Protein AF-A0A0C3B978-F1 (afdb_monomer_lite)

Sequence (161 aa):
MRPIRRLQIDKVDPYYHPQLLESLKSSPGRLTHLIFSDNLDDFELYTAIIKEAPDLFVQLQHLGGIPWLSHPIAVTFVDSTLSVLKLLPNLTSLSVYTSAYKEKRTRDALIYLSKLHHKLRKVWLYTPDPRCLLWERHDGAWERREVSSSSSWDITRGILD

Organism: NCBI:txid933852

Secondary structure (DSSP, 8-state):
-PPP-EEEEES--GGGHHHHHHHHHTSTT--SEEEEES-SHHHHHHHHHHHH-GGGGTT--EEEEEPPS--SSHHHHHHHTSGGGGG-TT--EEEEE--GGGTHHHHHHHHHHHHH-TT--EEEEE-SSSEEEEEEEETTEEEEEEEE---HHHHHTTTT-

Structure (mmCIF, N/CA/C/O backbone):
data_AF-A0A0C3B978-F1
#
_entry.id   AF-A0A0C3B978-F1
#
loop_
_atom_site.group_PDB
_atom_site.id
_atom_site.type_symbol
_atom_site.label_atom_id
_atom_site.label_alt_id
_atom_site.label_comp_id
_atom_site.label_asym_id
_atom_site.label_entity_id
_atom_site.label_seq_id
_atom_site.pdbx_PDB_ins_code
_atom_site.Cartn_x
_atom_site.Cartn_y
_atom_site.Cartn_z
_atom_site.occupancy
_atom_site.B_iso_or_equiv
_atom_site.auth_seq_id
_atom_site.auth_comp_id
_atom_site.auth_asym_id
_atom_site.auth_atom_id
_atom_site.pdbx_PDB_model_num
ATOM 1 N N . MET A 1 1 ? -24.990 10.570 9.476 1.00 60.31 1 MET A N 1
ATOM 2 C CA . MET A 1 1 ? -23.693 11.019 8.918 1.00 60.31 1 MET A CA 1
ATOM 3 C C . MET A 1 1 ? -23.053 9.842 8.181 1.00 60.31 1 MET A C 1
ATOM 5 O O . MET A 1 1 ? -23.036 8.754 8.746 1.00 60.31 1 MET A O 1
ATOM 9 N N . ARG A 1 2 ? -22.629 9.994 6.914 1.00 73.44 2 ARG A N 1
ATOM 10 C CA . ARG A 1 2 ? -21.980 8.900 6.156 1.00 73.44 2 ARG A CA 1
ATOM 11 C C . ARG A 1 2 ? -20.529 8.721 6.633 1.00 73.44 2 ARG A C 1
ATOM 13 O O . ARG A 1 2 ? -19.869 9.729 6.866 1.00 73.44 2 ARG A O 1
ATOM 20 N N . PRO A 1 3 ? -20.034 7.480 6.784 1.00 78.81 3 PRO A N 1
ATOM 21 C CA . PRO A 1 3 ? -18.659 7.234 7.207 1.00 78.81 3 PRO A CA 1
ATOM 22 C C . PRO A 1 3 ? -17.660 7.674 6.131 1.00 78.81 3 PRO A C 1
ATOM 24 O O . PRO A 1 3 ? -17.878 7.416 4.945 1.00 78.81 3 PRO A O 1
ATOM 27 N N . ILE A 1 4 ? -16.551 8.289 6.548 1.00 81.81 4 ILE A N 1
ATOM 28 C CA . ILE A 1 4 ? -15.416 8.564 5.661 1.00 81.81 4 ILE A CA 1
ATOM 29 C C . ILE A 1 4 ? -14.745 7.227 5.349 1.00 81.81 4 ILE A C 1
ATOM 31 O O . ILE A 1 4 ? -14.355 6.494 6.256 1.00 81.81 4 ILE A O 1
ATOM 35 N N . ARG A 1 5 ? -14.648 6.898 4.060 1.00 87.12 5 ARG A N 1
ATOM 36 C CA . ARG A 1 5 ? -14.034 5.650 3.579 1.00 87.12 5 ARG A CA 1
ATOM 37 C C . ARG A 1 5 ? -12.723 5.865 2.847 1.00 87.12 5 ARG A C 1
ATOM 39 O O . ARG A 1 5 ? -11.992 4.902 2.630 1.00 87.12 5 ARG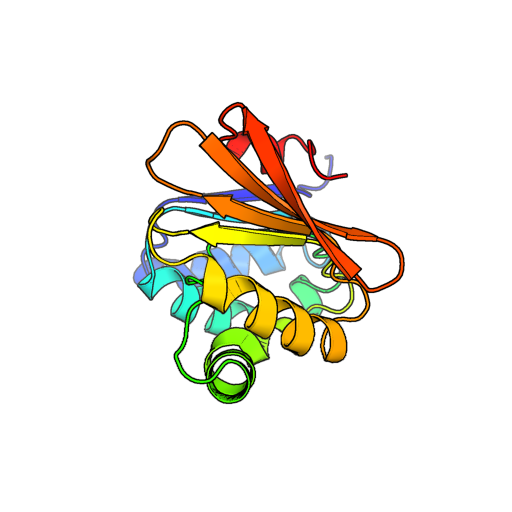 A O 1
ATOM 46 N N . ARG A 1 6 ? -12.459 7.090 2.411 1.00 87.75 6 ARG A N 1
ATOM 47 C CA . ARG A 1 6 ? -11.311 7.429 1.583 1.00 87.75 6 ARG A CA 1
ATOM 48 C C . ARG A 1 6 ? -10.730 8.730 2.079 1.00 87.75 6 ARG A C 1
ATOM 50 O O . ARG A 1 6 ? -11.478 9.689 2.261 1.00 87.75 6 ARG A O 1
ATOM 57 N N . LEU A 1 7 ? -9.434 8.720 2.328 1.00 85.19 7 LEU A N 1
ATOM 58 C CA . LEU A 1 7 ? -8.727 9.846 2.897 1.00 85.19 7 LEU A CA 1
ATOM 59 C C . LEU A 1 7 ? -7.410 10.019 2.152 1.00 85.19 7 LEU A C 1
ATOM 61 O O . LEU A 1 7 ? -6.647 9.067 2.004 1.00 85.19 7 LEU A O 1
ATOM 65 N N . GLN A 1 8 ? -7.165 11.237 1.692 1.00 83.38 8 GLN A N 1
ATOM 66 C CA . GLN A 1 8 ? -5.849 11.662 1.258 1.00 83.38 8 GLN A CA 1
ATOM 67 C C . GLN A 1 8 ? -5.327 12.642 2.299 1.00 83.38 8 GLN A C 1
ATOM 69 O O . GLN A 1 8 ? -6.052 13.551 2.706 1.00 83.38 8 GLN A O 1
ATOM 74 N N . ILE A 1 9 ? -4.094 12.432 2.734 1.00 79.31 9 ILE A N 1
ATOM 75 C CA . ILE A 1 9 ? -3.398 13.319 3.650 1.00 79.31 9 ILE A CA 1
ATOM 76 C C . ILE A 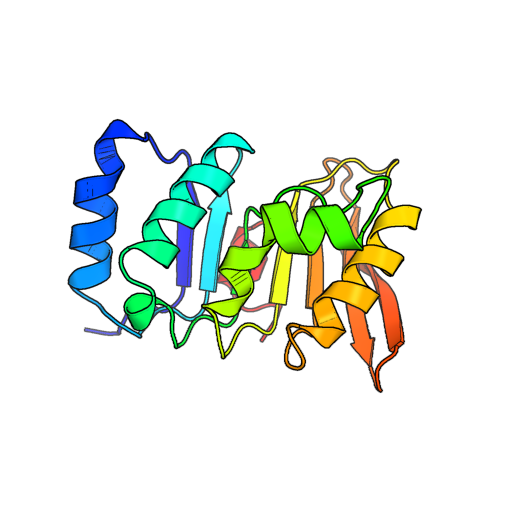1 9 ? -2.187 13.861 2.897 1.00 79.31 9 ILE A C 1
ATOM 78 O O . ILE A 1 9 ? -1.424 13.112 2.284 1.00 79.31 9 ILE A O 1
ATOM 82 N N . ASP A 1 10 ? -2.079 15.179 2.869 1.00 75.44 10 ASP A N 1
ATOM 83 C CA . ASP A 1 10 ? -0.974 15.905 2.258 1.00 75.44 10 ASP A CA 1
ATOM 84 C C . ASP A 1 10 ? -0.146 16.536 3.381 1.00 75.44 10 ASP A C 1
ATOM 86 O O . ASP A 1 10 ? -0.731 17.047 4.340 1.00 75.44 10 ASP A O 1
ATOM 90 N N . LYS A 1 11 ? 1.187 16.477 3.270 1.00 67.69 11 LYS A N 1
ATOM 91 C CA . LYS A 1 11 ? 2.151 17.054 4.226 1.00 67.69 11 LYS A CA 1
ATOM 92 C C . LYS A 1 11 ? 1.867 16.686 5.684 1.00 67.69 11 LYS A C 1
ATOM 94 O O . LYS A 1 11 ? 1.438 17.529 6.478 1.00 67.69 11 LYS A O 1
ATOM 99 N N . VAL A 1 12 ? 2.131 15.435 6.059 1.00 65.44 12 VAL A N 1
ATOM 100 C CA . VAL A 1 12 ? 2.016 15.042 7.468 1.00 65.44 12 VAL A CA 1
ATOM 101 C C . VAL A 1 12 ? 3.191 15.603 8.249 1.00 65.44 12 VAL A C 1
ATOM 103 O O . VAL A 1 12 ? 4.292 15.069 8.227 1.00 65.44 12 VAL A O 1
ATOM 106 N N . ASP A 1 13 ? 2.940 16.692 8.970 1.00 69.62 13 ASP A N 1
ATOM 107 C CA . ASP A 1 13 ? 3.873 17.165 9.984 1.00 69.62 13 ASP A CA 1
ATOM 108 C C . ASP A 1 13 ? 3.947 16.109 11.107 1.00 69.62 13 ASP A C 1
ATOM 110 O O . ASP A 1 13 ? 2.915 15.802 11.725 1.00 69.62 13 ASP A O 1
ATOM 114 N N . PRO A 1 14 ? 5.140 15.559 11.405 1.00 67.50 14 PRO A N 1
ATOM 115 C CA . PRO A 1 14 ? 5.326 14.604 12.494 1.00 67.50 14 PRO A CA 1
ATOM 116 C C . PRO A 1 14 ? 4.785 15.111 13.836 1.00 67.50 14 PRO A C 1
ATOM 118 O O . PRO A 1 14 ? 4.339 14.317 14.664 1.00 67.50 14 PRO A O 1
ATOM 121 N N . TYR A 1 15 ? 4.787 16.431 14.053 1.00 68.38 15 TYR A N 1
ATOM 122 C CA . TYR A 1 15 ? 4.291 17.053 15.276 1.00 68.38 15 TYR A CA 1
ATOM 123 C C . TYR A 1 15 ? 2.785 16.840 15.483 1.00 68.38 15 TYR A C 1
ATOM 125 O O . TYR A 1 15 ? 2.335 16.744 16.626 1.00 68.38 15 TYR A O 1
ATOM 133 N N . TYR A 1 16 ? 2.006 16.700 14.400 1.00 70.19 16 TYR A N 1
ATOM 134 C CA . TYR A 1 16 ? 0.556 16.492 14.479 1.00 70.19 16 TYR A CA 1
ATOM 135 C C . TYR A 1 16 ? 0.124 15.013 14.512 1.00 70.19 16 TYR A C 1
ATOM 137 O O . TYR A 1 16 ? -1.071 14.697 14.486 1.00 70.19 16 TYR A O 1
ATOM 145 N N . HIS A 1 17 ? 1.082 14.083 14.600 1.00 70.62 17 HIS A N 1
ATOM 146 C CA . HIS A 1 17 ? 0.834 12.638 14.618 1.00 70.62 17 HIS A CA 1
ATOM 147 C C . HIS A 1 17 ? -0.165 12.186 15.703 1.00 70.62 17 HIS A C 1
ATOM 149 O O . HIS A 1 17 ? -1.092 11.440 15.370 1.00 70.62 17 HIS A O 1
ATOM 155 N N . PRO A 1 18 ? -0.071 12.645 16.971 1.00 77.38 18 PRO A N 1
ATOM 156 C CA . PRO A 1 18 ? -1.039 12.254 17.992 1.00 77.38 18 PRO A CA 1
ATOM 157 C C . PRO A 1 18 ? -2.464 12.690 17.639 1.00 77.38 18 PRO A C 1
ATOM 159 O O . PRO A 1 18 ? -3.396 11.910 17.821 1.00 77.38 18 PRO A O 1
ATOM 162 N N . GLN A 1 19 ? -2.657 13.894 17.080 1.00 78.31 19 GLN A N 1
ATOM 163 C CA . GLN A 1 19 ? -4.000 14.335 16.690 1.00 78.31 19 GLN A CA 1
ATOM 164 C C . GLN A 1 19 ? -4.529 13.567 15.476 1.00 78.31 19 GLN A C 1
ATOM 166 O O . GLN A 1 19 ? -5.729 13.290 15.418 1.00 78.31 19 GLN A O 1
ATOM 171 N N . LEU A 1 20 ? -3.665 13.194 14.524 1.00 78.94 20 LEU A N 1
ATOM 172 C CA . LEU A 1 20 ? -4.065 12.347 13.401 1.00 78.94 20 LEU A CA 1
ATOM 173 C C . LEU A 1 20 ? -4.532 10.975 13.897 1.00 78.94 20 LEU A C 1
ATOM 175 O O . LEU A 1 20 ? -5.616 10.527 13.521 1.00 78.94 20 LEU A O 1
ATOM 179 N N . LEU A 1 21 ? -3.761 10.331 14.774 1.00 80.12 21 LEU A N 1
ATOM 180 C CA . LEU A 1 21 ? -4.128 9.033 15.330 1.00 80.12 21 LEU A CA 1
ATOM 181 C C . LEU A 1 21 ? -5.429 9.106 16.143 1.00 80.12 21 LEU A C 1
ATOM 183 O O . LEU A 1 21 ? -6.315 8.278 15.938 1.00 80.12 21 LEU A O 1
ATOM 187 N N . GLU A 1 22 ? -5.588 10.105 17.012 1.00 82.69 22 GLU A N 1
ATOM 188 C CA . GLU A 1 22 ? -6.837 10.315 17.760 1.00 82.69 22 GLU A CA 1
ATOM 189 C C . GLU A 1 22 ? -8.033 10.559 16.825 1.00 82.69 22 GLU A C 1
ATOM 191 O O . GLU A 1 22 ? -9.117 9.999 17.017 1.00 82.69 22 GLU A O 1
ATOM 196 N N . SER A 1 23 ? -7.828 11.305 15.737 1.00 80.81 23 SER A N 1
ATOM 197 C CA . SER A 1 23 ? -8.861 11.510 14.715 1.00 80.81 23 SER A CA 1
ATOM 198 C C . SER A 1 23 ? -9.244 10.199 14.024 1.00 80.81 23 SER A C 1
ATOM 200 O O . SER A 1 23 ? -10.430 9.932 13.827 1.00 80.81 23 SER A O 1
ATOM 202 N N . LEU A 1 24 ? -8.275 9.336 13.706 1.00 81.44 24 LEU A N 1
ATOM 203 C CA . LEU A 1 24 ? -8.529 8.016 13.118 1.00 81.44 24 LEU A CA 1
ATOM 204 C C . LEU A 1 24 ? -9.247 7.076 14.100 1.00 81.44 24 LEU A C 1
ATOM 206 O O . LEU A 1 24 ? -10.178 6.370 13.701 1.00 81.44 24 LEU A O 1
ATOM 210 N N . LYS A 1 25 ? -8.889 7.119 15.391 1.00 82.38 25 LYS A N 1
ATOM 211 C CA . LYS A 1 25 ? -9.559 6.360 16.463 1.00 82.38 25 LYS A CA 1
ATOM 212 C C . LYS A 1 25 ? -11.033 6.731 16.620 1.00 82.38 25 LYS A C 1
ATOM 214 O O . LYS A 1 25 ? -11.823 5.881 17.018 1.00 82.38 25 LYS A O 1
ATOM 219 N N . SER A 1 26 ? -11.429 7.956 16.268 1.00 78.44 26 SER A N 1
ATOM 220 C CA . SER A 1 26 ? -12.836 8.382 16.315 1.00 78.44 26 SER A CA 1
ATOM 221 C C . SER A 1 26 ? -13.728 7.715 15.251 1.00 78.44 26 SER A C 1
ATOM 223 O O . SER A 1 26 ? -14.956 7.732 15.361 1.00 78.44 26 SER A O 1
ATOM 225 N N . SER A 1 27 ? -13.137 7.097 14.221 1.00 70.88 27 SER A N 1
ATOM 226 C CA . SER A 1 27 ? -13.861 6.423 13.136 1.00 70.88 27 SER A CA 1
ATOM 227 C C . SER A 1 27 ? -13.176 5.107 12.720 1.00 70.88 27 SER A C 1
ATOM 229 O O . SER A 1 27 ? -12.786 4.951 11.555 1.00 70.88 27 SER A O 1
ATOM 231 N N . PRO A 1 28 ? -13.064 4.132 13.641 1.00 74.50 28 PRO A N 1
ATOM 232 C CA . PRO A 1 28 ? -12.278 2.923 13.436 1.00 74.50 28 PRO A CA 1
ATOM 233 C C . PRO A 1 28 ? -12.893 2.025 12.359 1.00 74.50 28 PRO A C 1
ATOM 235 O O . PRO A 1 28 ? -14.117 1.918 12.235 1.00 74.50 28 PRO A O 1
ATOM 238 N N . GLY A 1 29 ? -12.033 1.375 11.569 1.00 73.06 29 GLY A N 1
ATOM 239 C CA . GLY A 1 29 ? -12.436 0.301 10.662 1.00 73.06 29 GLY A CA 1
ATOM 240 C C . GLY A 1 29 ? -13.394 0.729 9.552 1.00 73.06 29 GLY A C 1
ATOM 241 O O . GLY A 1 29 ? -14.155 -0.096 9.072 1.00 73.06 29 GLY A O 1
ATOM 242 N N . ARG A 1 30 ? -13.411 2.008 9.161 1.00 85.00 30 ARG A N 1
ATOM 243 C CA . ARG A 1 30 ? -14.241 2.519 8.048 1.00 85.00 30 ARG A CA 1
ATOM 244 C C . ARG A 1 30 ? -13.430 2.894 6.816 1.00 85.00 30 ARG A C 1
ATOM 246 O O . ARG A 1 30 ? -13.989 2.982 5.722 1.00 85.00 30 ARG A O 1
ATOM 253 N N . LEU A 1 31 ? -12.131 3.127 6.990 1.00 88.75 31 LEU A N 1
ATOM 254 C CA . LEU A 1 31 ? -11.243 3.506 5.905 1.00 88.75 31 LEU A CA 1
ATOM 255 C C . LEU A 1 31 ? -10.944 2.303 5.015 1.00 88.75 31 LEU A C 1
ATOM 257 O O . LEU A 1 31 ? -10.507 1.251 5.468 1.00 88.75 31 LEU A O 1
ATOM 261 N N . THR A 1 32 ? -11.176 2.510 3.727 1.00 91.06 32 THR A N 1
ATOM 262 C CA . THR A 1 32 ? -10.880 1.578 2.636 1.00 91.06 32 THR A CA 1
ATOM 263 C C . THR A 1 32 ? -9.727 2.085 1.779 1.00 91.06 32 THR A C 1
ATOM 265 O O . THR A 1 32 ? -8.993 1.282 1.221 1.00 91.06 32 THR A O 1
ATOM 268 N N . HIS A 1 33 ? -9.534 3.402 1.689 1.00 89.69 33 HIS A N 1
ATOM 269 C CA . HIS A 1 33 ? -8.453 4.009 0.923 1.00 89.69 33 HIS A CA 1
ATOM 270 C C . HIS A 1 33 ? -7.759 5.063 1.773 1.00 89.69 33 HIS A C 1
ATOM 272 O O . HIS A 1 33 ? -8.421 5.933 2.345 1.00 89.69 33 HIS A O 1
ATOM 278 N N . LEU A 1 34 ? -6.437 4.988 1.825 1.00 87.50 34 LEU A N 1
ATOM 279 C CA . LEU A 1 34 ? -5.601 5.957 2.508 1.00 87.50 34 LEU A CA 1
ATOM 280 C C . LEU A 1 34 ? -4.422 6.291 1.605 1.00 87.50 34 LEU A C 1
ATOM 282 O O . LEU A 1 34 ? -3.704 5.391 1.179 1.00 87.50 34 LEU A O 1
ATOM 286 N N . ILE A 1 35 ? -4.254 7.564 1.275 1.00 84.44 35 ILE A N 1
ATOM 287 C CA . ILE A 1 35 ? -3.170 8.032 0.414 1.00 84.44 35 ILE A CA 1
ATOM 288 C C . ILE A 1 35 ? -2.410 9.102 1.157 1.00 84.44 35 ILE A C 1
ATOM 290 O O . ILE A 1 35 ? -3.006 10.045 1.673 1.00 84.44 35 ILE A O 1
ATOM 294 N N . PHE A 1 36 ? -1.098 8.968 1.147 1.00 78.00 36 PHE A N 1
ATOM 295 C CA . PHE A 1 36 ? -0.212 9.980 1.664 1.00 78.00 36 PHE A CA 1
ATOM 296 C C . PHE A 1 36 ? 0.583 10.598 0.528 1.00 78.00 36 PHE A C 1
ATOM 298 O O . PHE A 1 36 ? 1.113 9.889 -0.331 1.00 78.00 36 PHE A O 1
ATOM 305 N N . SER A 1 37 ? 0.579 11.921 0.497 1.00 66.94 37 SER A N 1
ATOM 306 C CA . SER A 1 37 ? 1.067 12.703 -0.631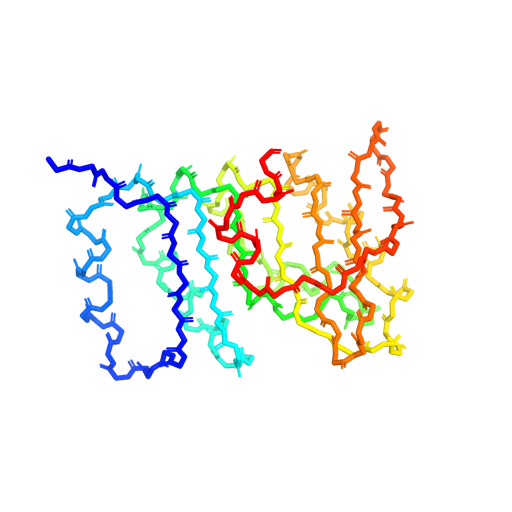 1.00 66.94 37 SER A CA 1
ATOM 307 C C . SER A 1 37 ? 2.423 13.301 -0.257 1.00 66.94 37 SER A C 1
ATOM 309 O O . SER A 1 37 ? 2.519 14.049 0.708 1.00 66.94 37 SER A O 1
ATOM 311 N N . ASP A 1 38 ? 3.437 12.979 -1.059 1.00 59.12 38 ASP A N 1
ATOM 312 C CA . ASP A 1 38 ? 4.576 13.859 -1.351 1.00 59.12 38 ASP A CA 1
ATOM 313 C C . ASP A 1 38 ? 5.836 13.865 -0.457 1.00 59.12 38 ASP A C 1
ATOM 315 O O . ASP A 1 38 ? 6.703 14.714 -0.672 1.00 59.12 38 ASP A O 1
ATOM 319 N N . ASN A 1 39 ? 6.076 12.876 0.415 1.00 63.19 39 ASN A N 1
ATOM 320 C CA . ASN A 1 39 ? 7.432 12.642 0.953 1.00 63.19 39 ASN A CA 1
ATOM 321 C C . ASN A 1 39 ? 7.741 11.144 1.188 1.00 63.19 39 ASN A C 1
ATOM 323 O O . ASN A 1 39 ? 6.844 10.325 1.352 1.00 63.19 39 ASN A O 1
ATOM 327 N N . LEU A 1 40 ? 9.019 10.758 1.158 1.00 62.81 40 LEU A N 1
ATOM 328 C CA . LEU A 1 40 ? 9.481 9.421 1.554 1.00 62.81 40 LEU A CA 1
ATOM 329 C C . LEU A 1 40 ? 9.527 9.270 3.082 1.00 62.81 40 LEU A C 1
ATOM 331 O O . LEU A 1 40 ? 9.216 8.190 3.579 1.00 62.81 40 LEU A O 1
ATOM 335 N N . ASP A 1 41 ? 9.861 10.341 3.809 1.00 64.81 41 ASP A N 1
ATOM 336 C CA . ASP A 1 41 ? 9.936 10.349 5.285 1.00 64.81 41 ASP A CA 1
ATOM 337 C C . ASP A 1 41 ? 8.566 10.073 5.925 1.00 64.81 41 ASP A C 1
ATOM 339 O O . ASP A 1 41 ? 8.428 9.408 6.951 1.00 64.81 41 ASP A O 1
ATOM 343 N N . ASP A 1 42 ? 7.530 10.513 5.229 1.00 69.12 42 ASP A N 1
ATOM 344 C CA . ASP A 1 42 ? 6.128 10.266 5.502 1.00 69.12 42 ASP A CA 1
ATOM 345 C C . ASP A 1 42 ? 5.819 8.760 5.635 1.00 69.12 42 ASP A C 1
ATOM 347 O O . ASP A 1 42 ? 5.098 8.347 6.544 1.00 69.12 42 ASP A O 1
ATOM 351 N N . PHE A 1 43 ? 6.427 7.893 4.814 1.00 77.31 43 PHE A N 1
ATOM 352 C CA . PHE A 1 43 ? 6.164 6.452 4.878 1.00 77.31 43 PHE A CA 1
ATOM 353 C C . PHE A 1 43 ? 6.618 5.802 6.195 1.00 77.31 43 PHE A C 1
ATOM 355 O O . PHE A 1 43 ? 5.947 4.891 6.699 1.00 77.31 43 PHE A O 1
ATOM 362 N N . GLU A 1 44 ? 7.727 6.263 6.779 1.00 78.31 44 GLU A N 1
ATOM 363 C CA . GLU A 1 44 ? 8.169 5.792 8.096 1.00 78.31 44 GLU A CA 1
ATOM 364 C C . GLU A 1 44 ? 7.169 6.197 9.184 1.00 78.31 44 GLU A C 1
ATOM 366 O O . GLU A 1 44 ? 6.814 5.380 10.041 1.00 78.31 44 GLU A O 1
ATOM 371 N N . LEU A 1 45 ? 6.635 7.417 9.092 1.00 76.25 45 LEU A N 1
ATOM 372 C CA . LEU A 1 45 ? 5.626 7.932 10.016 1.00 76.25 45 LEU A CA 1
ATOM 373 C C . LEU A 1 45 ? 4.333 7.109 9.951 1.00 76.25 45 LEU A C 1
ATOM 375 O O . LEU A 1 45 ? 3.814 6.683 10.982 1.00 76.25 45 LEU A O 1
ATOM 379 N N . TYR A 1 46 ? 3.826 6.792 8.760 1.00 78.44 46 TYR A N 1
ATOM 380 C CA . TYR A 1 46 ? 2.597 5.986 8.639 1.00 78.44 46 TYR A CA 1
ATOM 381 C C . TYR A 1 46 ? 2.807 4.546 9.055 1.00 78.44 46 TYR A C 1
ATOM 383 O O . TYR A 1 46 ? 1.904 3.906 9.597 1.00 78.44 46 TYR A O 1
ATOM 391 N N . THR A 1 47 ? 4.017 4.043 8.835 1.00 85.62 47 THR A N 1
ATOM 392 C CA . THR A 1 47 ? 4.405 2.736 9.334 1.00 85.62 47 THR A CA 1
ATOM 393 C C . THR A 1 47 ? 4.288 2.680 10.858 1.00 85.62 47 THR A C 1
ATOM 395 O O . THR A 1 47 ? 3.831 1.664 11.382 1.00 85.62 47 THR A O 1
ATOM 398 N N . ALA A 1 48 ? 4.637 3.758 11.570 1.00 84.88 48 ALA A N 1
ATOM 399 C CA . ALA A 1 48 ? 4.447 3.850 13.016 1.00 84.88 48 ALA A CA 1
ATOM 400 C C . ALA A 1 48 ? 2.957 3.857 13.407 1.00 84.88 48 ALA A C 1
ATOM 402 O O . ALA A 1 48 ? 2.560 3.031 14.227 1.00 84.88 48 ALA A O 1
ATOM 403 N N . ILE A 1 49 ? 2.120 4.678 12.756 1.00 84.88 49 ILE A N 1
ATOM 404 C CA . ILE A 1 49 ? 0.662 4.739 13.012 1.00 84.88 49 ILE A CA 1
ATOM 405 C C . ILE A 1 49 ? 0.004 3.363 12.840 1.00 84.88 49 ILE A C 1
ATOM 407 O O . ILE A 1 49 ? -0.751 2.910 13.702 1.00 84.88 49 ILE A O 1
ATOM 411 N N . ILE A 1 50 ? 0.278 2.685 11.720 1.00 88.56 50 ILE A N 1
ATOM 412 C CA . ILE A 1 50 ? -0.326 1.381 11.413 1.00 88.56 50 ILE A CA 1
ATOM 413 C C . ILE A 1 50 ? 0.128 0.324 12.427 1.00 88.56 50 ILE A C 1
ATOM 415 O O . ILE A 1 50 ? -0.665 -0.535 12.805 1.00 88.56 50 ILE A O 1
ATOM 419 N N . LYS A 1 51 ? 1.383 0.386 12.890 1.00 89.88 51 LYS A N 1
ATOM 420 C CA . LYS A 1 51 ? 1.901 -0.518 13.928 1.00 89.88 51 LYS A CA 1
ATOM 421 C C . LYS A 1 51 ? 1.291 -0.247 15.303 1.00 89.88 51 LYS A C 1
ATOM 423 O O . LYS A 1 51 ? 1.063 -1.201 16.038 1.00 89.88 51 LYS A O 1
ATOM 428 N N . GLU A 1 52 ? 1.042 1.014 15.647 1.00 88.94 52 GLU A N 1
ATOM 429 C CA . GLU A 1 52 ? 0.459 1.399 16.936 1.00 88.94 52 GLU A CA 1
ATOM 430 C C . GLU A 1 52 ? -1.011 0.971 17.050 1.00 88.94 52 GLU A C 1
ATOM 432 O O . GLU A 1 52 ? -1.447 0.537 18.115 1.00 88.94 52 GLU A O 1
ATOM 437 N N . ALA A 1 53 ? -1.775 1.055 15.955 1.00 88.12 53 ALA A N 1
ATOM 438 C CA . ALA A 1 53 ? -3.208 0.757 15.955 1.00 88.12 53 ALA A CA 1
ATOM 439 C C . ALA A 1 53 ? -3.672 0.008 14.684 1.00 88.12 53 ALA A C 1
ATOM 441 O O . ALA A 1 53 ? -4.478 0.541 13.911 1.00 88.12 53 ALA A O 1
ATOM 442 N N . PRO A 1 54 ? -3.216 -1.241 14.454 1.00 90.00 54 PRO A N 1
ATOM 443 C CA . PRO A 1 54 ? -3.512 -1.994 13.229 1.00 90.00 54 PRO A CA 1
ATOM 444 C C . PRO A 1 54 ? -5.012 -2.238 13.018 1.00 90.00 54 PRO A C 1
ATOM 446 O O . PRO A 1 54 ? -5.492 -2.227 11.881 1.00 90.00 54 PRO A O 1
ATOM 449 N N . ASP A 1 55 ? -5.777 -2.366 14.105 1.00 90.06 55 ASP A N 1
ATOM 450 C CA . ASP A 1 55 ? -7.224 -2.607 14.075 1.00 90.06 55 ASP A CA 1
ATOM 451 C C . ASP A 1 55 ? -8.012 -1.486 13.372 1.00 90.06 55 ASP A C 1
ATOM 453 O O . ASP A 1 55 ? -9.096 -1.721 12.832 1.00 90.06 55 ASP A O 1
ATOM 457 N N . LEU A 1 56 ? -7.459 -0.268 13.301 1.00 88.00 56 LEU A N 1
ATOM 458 C CA . LEU A 1 56 ? -8.081 0.848 12.582 1.00 88.00 56 LEU A CA 1
ATOM 459 C C . LEU A 1 56 ? -8.079 0.640 11.060 1.00 88.00 56 LEU A C 1
ATOM 461 O O . LEU A 1 56 ? -8.933 1.198 10.366 1.00 88.00 56 LEU A O 1
ATOM 465 N N . PHE A 1 57 ? -7.159 -0.184 10.550 1.00 90.19 57 PHE A N 1
ATOM 466 C CA . PHE A 1 57 ? -6.868 -0.345 9.124 1.00 90.19 57 PHE A CA 1
ATOM 467 C C . PHE A 1 57 ? -7.305 -1.703 8.559 1.00 90.19 57 PHE A C 1
ATOM 469 O O . PHE A 1 57 ? -6.997 -2.029 7.414 1.00 90.19 57 PHE A O 1
ATOM 476 N N . VAL A 1 58 ? -8.080 -2.493 9.308 1.00 90.19 58 VAL A N 1
ATOM 477 C CA . VAL A 1 58 ? -8.523 -3.831 8.870 1.00 90.19 58 VAL A CA 1
ATOM 478 C C . VAL A 1 58 ? -9.351 -3.810 7.584 1.00 90.19 58 VAL A C 1
ATOM 480 O O . VAL A 1 58 ? -9.321 -4.777 6.827 1.00 90.19 58 VAL A O 1
ATOM 483 N N . GLN A 1 59 ? -10.078 -2.722 7.307 1.00 91.44 59 GLN A N 1
ATOM 484 C CA . GLN A 1 59 ? -10.861 -2.553 6.074 1.00 91.44 59 GLN A CA 1
ATOM 485 C C . GLN A 1 59 ? -10.075 -1.893 4.936 1.00 91.44 59 GLN A C 1
ATOM 487 O O . GLN A 1 59 ? -10.630 -1.708 3.852 1.00 91.44 59 GLN A O 1
ATOM 492 N N . LEU A 1 60 ? -8.802 -1.553 5.153 1.00 92.06 60 LEU A N 1
ATOM 493 C CA . LEU A 1 60 ? -8.006 -0.850 4.163 1.00 92.06 60 LEU A CA 1
ATOM 494 C C . LEU A 1 60 ? -7.741 -1.754 2.952 1.00 92.06 60 LEU A C 1
ATOM 496 O O . LEU A 1 60 ? -7.191 -2.847 3.073 1.00 92.06 60 LEU A O 1
ATOM 500 N N . GLN A 1 61 ? -8.156 -1.275 1.784 1.00 92.88 61 GLN A N 1
ATOM 501 C CA . GLN A 1 61 ? -8.031 -1.923 0.480 1.00 92.88 61 GLN A CA 1
ATOM 502 C C . GLN A 1 61 ? -6.960 -1.258 -0.382 1.00 92.88 61 GLN A C 1
ATOM 504 O O . GLN A 1 61 ? -6.293 -1.951 -1.151 1.00 92.88 61 GLN A O 1
ATOM 509 N N . HIS A 1 62 ? -6.772 0.053 -0.232 1.00 90.88 62 HIS A N 1
ATOM 510 C CA . HIS A 1 62 ? -5.748 0.821 -0.927 1.00 90.88 62 HIS A CA 1
ATOM 511 C C . HIS A 1 62 ? -4.868 1.593 0.052 1.00 90.88 62 HIS A C 1
ATOM 513 O O . HIS A 1 62 ? -5.385 2.315 0.910 1.00 90.88 62 HIS A O 1
ATOM 519 N N . LEU A 1 63 ? -3.552 1.498 -0.143 1.00 89.38 63 LEU A N 1
ATOM 520 C CA . LEU A 1 63 ? -2.569 2.334 0.539 1.00 89.38 63 LEU A CA 1
ATOM 521 C C . LEU A 1 63 ? -1.669 3.042 -0.480 1.00 89.38 63 LEU A C 1
ATOM 523 O O . LEU A 1 63 ? -1.048 2.399 -1.327 1.00 89.38 63 LEU A O 1
ATOM 527 N N . GLY A 1 64 ? -1.600 4.364 -0.383 1.00 87.12 64 GLY A N 1
ATOM 528 C CA . GLY A 1 64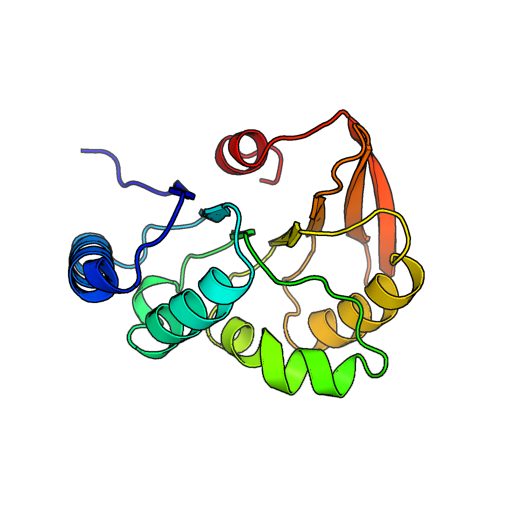 ? -0.740 5.207 -1.204 1.00 87.12 64 GLY A CA 1
ATOM 529 C C . GLY A 1 64 ? 0.376 5.885 -0.430 1.00 87.12 64 GLY A C 1
ATOM 530 O O . GLY A 1 64 ? 0.340 5.936 0.796 1.00 87.12 64 GLY A O 1
ATOM 531 N N . GLY A 1 65 ? 1.360 6.406 -1.163 1.00 80.62 65 GLY A N 1
ATOM 532 C CA . GLY A 1 65 ? 2.573 6.988 -0.578 1.00 80.62 65 GLY A CA 1
ATOM 533 C C . GLY A 1 65 ? 3.631 5.942 -0.217 1.00 80.62 65 GLY A C 1
ATOM 534 O O . GLY A 1 65 ? 4.464 6.171 0.653 1.00 80.62 65 GLY A O 1
ATOM 535 N N . ILE A 1 66 ? 3.596 4.768 -0.859 1.00 83.62 66 ILE A N 1
ATOM 536 C CA . ILE A 1 66 ? 4.609 3.729 -0.653 1.00 83.62 66 ILE A CA 1
ATOM 537 C C . ILE A 1 66 ? 5.915 4.144 -1.352 1.00 83.62 66 ILE A C 1
ATOM 539 O O . ILE A 1 66 ? 5.868 4.590 -2.509 1.00 83.62 66 ILE A O 1
ATOM 543 N N . PRO A 1 67 ? 7.088 3.967 -0.712 1.00 78.31 67 PRO A N 1
ATOM 544 C CA . PRO A 1 67 ? 8.370 4.212 -1.347 1.00 78.31 67 PRO A CA 1
ATOM 545 C C . PRO A 1 67 ? 8.551 3.300 -2.552 1.00 78.31 67 PRO A C 1
ATOM 547 O O . PRO A 1 67 ? 8.056 2.171 -2.611 1.00 78.31 67 PRO A O 1
ATOM 550 N N . TRP A 1 68 ? 9.306 3.796 -3.523 1.00 73.06 68 TRP A N 1
ATOM 551 C CA . TRP A 1 68 ? 9.541 3.081 -4.762 1.00 73.06 68 TRP A CA 1
ATOM 552 C C . TRP A 1 68 ? 10.025 1.639 -4.565 1.00 73.06 68 TRP A C 1
ATOM 554 O O . TRP A 1 68 ? 10.988 1.379 -3.848 1.00 73.06 68 TRP A O 1
ATOM 564 N N . LEU A 1 69 ? 9.418 0.714 -5.310 1.00 67.19 69 LEU A N 1
ATOM 565 C CA . LEU A 1 69 ? 9.672 -0.723 -5.208 1.00 67.19 69 LEU A CA 1
ATOM 566 C C . LEU A 1 69 ? 10.984 -1.205 -5.868 1.00 67.19 69 LEU A C 1
ATOM 568 O O . LEU A 1 69 ? 11.201 -2.415 -5.933 1.00 67.19 69 LEU A O 1
ATOM 572 N N . SER A 1 70 ? 11.878 -0.331 -6.366 1.00 66.75 70 SER A N 1
ATOM 573 C CA . SER A 1 70 ? 13.202 -0.794 -6.822 1.00 66.75 70 SER A CA 1
ATOM 574 C C . SER A 1 70 ? 14.220 -0.799 -5.698 1.00 66.75 70 SER A C 1
ATOM 576 O O . SER A 1 70 ? 14.806 0.232 -5.359 1.00 66.75 70 SER A O 1
ATOM 578 N N . HIS A 1 71 ? 14.557 -1.997 -5.256 1.00 69.12 71 HIS A N 1
ATOM 579 C CA . HIS A 1 71 ? 15.754 -2.248 -4.478 1.00 69.12 71 HIS A CA 1
ATOM 580 C C . HIS A 1 71 ? 16.609 -3.304 -5.194 1.00 69.12 71 HIS A C 1
ATOM 582 O O . HIS A 1 71 ? 16.049 -4.136 -5.911 1.00 69.12 71 HIS A O 1
ATOM 588 N N . PRO A 1 72 ? 17.951 -3.292 -5.057 1.00 70.75 72 PRO A N 1
ATOM 589 C CA . PRO A 1 72 ? 18.803 -4.330 -5.643 1.00 70.75 72 PRO A CA 1
ATOM 590 C C . PRO A 1 72 ? 18.407 -5.747 -5.214 1.00 70.75 72 PRO A C 1
ATOM 592 O O . PRO A 1 72 ? 18.545 -6.684 -5.992 1.00 70.75 72 PRO A O 1
ATOM 595 N N . ILE A 1 73 ? 17.886 -5.882 -3.991 1.00 82.19 73 ILE A N 1
ATOM 596 C CA . ILE A 1 73 ? 17.398 -7.140 -3.427 1.00 82.19 73 ILE A CA 1
ATOM 597 C C . ILE A 1 73 ? 15.942 -6.937 -3.005 1.00 82.19 73 ILE A C 1
ATOM 599 O O . ILE A 1 73 ? 15.672 -6.289 -1.992 1.00 82.19 73 ILE A O 1
ATOM 603 N N . ALA A 1 74 ? 15.015 -7.481 -3.799 1.00 79.31 74 ALA A N 1
ATOM 604 C CA . ALA A 1 74 ? 13.572 -7.347 -3.598 1.00 79.31 74 ALA A CA 1
ATOM 605 C C . ALA A 1 74 ? 13.104 -7.911 -2.247 1.00 79.31 74 ALA A C 1
ATOM 607 O O . ALA A 1 74 ? 12.322 -7.271 -1.553 1.00 79.31 74 ALA A O 1
ATOM 608 N N . VAL A 1 75 ? 13.627 -9.079 -1.857 1.00 83.88 75 VAL A N 1
ATOM 609 C CA . VAL A 1 75 ? 13.298 -9.752 -0.589 1.00 83.88 75 VAL A CA 1
ATOM 610 C C . VAL A 1 75 ? 13.617 -8.853 0.601 1.00 83.88 75 VAL A C 1
ATOM 612 O O . VAL A 1 75 ? 12.728 -8.535 1.384 1.00 83.88 75 VAL A O 1
ATOM 615 N N . THR A 1 76 ? 14.868 -8.386 0.689 1.00 83.69 76 THR A N 1
ATOM 616 C CA . THR A 1 76 ? 15.325 -7.515 1.776 1.00 83.69 76 THR A CA 1
ATOM 617 C C . THR A 1 76 ? 14.459 -6.274 1.881 1.00 83.69 76 THR A C 1
ATOM 619 O O . THR A 1 76 ? 14.015 -5.955 2.970 1.00 83.69 76 THR A O 1
ATOM 622 N N . PHE A 1 77 ? 14.160 -5.621 0.757 1.00 81.56 77 PHE A N 1
ATOM 623 C CA . PHE A 1 77 ? 13.345 -4.410 0.756 1.00 81.56 77 PHE A CA 1
ATOM 624 C C . PHE A 1 77 ? 11.913 -4.651 1.225 1.00 81.56 77 PHE A C 1
ATOM 626 O O . PHE A 1 77 ? 11.388 -3.891 2.033 1.00 81.56 77 PHE A O 1
ATOM 633 N N . VAL A 1 78 ? 11.272 -5.716 0.747 1.00 83.94 78 VAL A N 1
ATOM 634 C CA . VAL A 1 78 ? 9.902 -6.020 1.162 1.00 83.94 78 VAL A CA 1
ATOM 635 C C . VAL A 1 78 ? 9.856 -6.391 2.646 1.00 83.94 78 VAL A C 1
ATOM 637 O O . VAL A 1 78 ? 8.984 -5.902 3.359 1.00 83.94 78 VAL A O 1
ATOM 640 N N . ASP A 1 79 ? 10.800 -7.196 3.136 1.00 85.62 79 ASP A N 1
ATOM 641 C CA . ASP A 1 79 ? 10.808 -7.607 4.542 1.00 85.62 79 ASP A CA 1
ATOM 642 C C . ASP A 1 79 ? 11.297 -6.515 5.503 1.00 85.62 79 ASP A C 1
ATOM 644 O O . ASP A 1 79 ? 10.844 -6.487 6.646 1.00 85.62 79 ASP A O 1
ATOM 648 N N . SER A 1 80 ? 12.157 -5.586 5.077 1.00 83.56 80 SER A N 1
ATOM 649 C CA . SER A 1 80 ? 12.573 -4.455 5.917 1.00 83.56 80 SER A CA 1
ATOM 650 C C . SER A 1 80 ? 11.563 -3.315 5.867 1.00 83.56 80 SER A C 1
ATOM 652 O O . SER A 1 80 ? 11.058 -2.875 6.898 1.00 83.56 80 SER A O 1
ATOM 654 N N . THR A 1 81 ? 11.249 -2.849 4.660 1.00 82.00 81 THR A N 1
ATOM 655 C CA . THR A 1 81 ? 10.558 -1.579 4.425 1.00 82.00 81 THR A CA 1
ATOM 656 C C . THR A 1 81 ? 9.053 -1.780 4.328 1.00 82.00 81 THR A C 1
ATOM 658 O O . THR A 1 81 ? 8.293 -0.990 4.873 1.00 82.00 81 THR A O 1
ATOM 661 N N . LEU A 1 82 ? 8.590 -2.866 3.706 1.00 86.88 82 LEU A N 1
ATOM 662 C CA . LEU A 1 82 ? 7.157 -3.103 3.481 1.00 86.88 82 LEU A CA 1
ATOM 663 C C . LEU A 1 82 ? 6.534 -4.112 4.452 1.00 86.88 82 LEU A C 1
ATOM 665 O O . LEU A 1 82 ? 5.380 -4.503 4.276 1.00 86.88 82 LEU A O 1
ATOM 669 N N . SER A 1 83 ? 7.251 -4.513 5.504 1.00 87.56 83 SER A N 1
ATOM 670 C CA . SER A 1 83 ? 6.750 -5.471 6.500 1.00 87.56 83 SER A CA 1
ATOM 671 C C . SER A 1 83 ? 5.440 -5.036 7.151 1.00 87.56 83 SER A C 1
ATOM 673 O O . SER A 1 83 ? 4.617 -5.888 7.482 1.00 87.56 83 SER A O 1
ATOM 675 N N . VAL A 1 84 ? 5.214 -3.725 7.280 1.00 89.50 84 VAL A N 1
ATOM 676 C CA . VAL A 1 84 ? 3.981 -3.152 7.835 1.00 89.50 84 VAL A CA 1
ATOM 677 C C . VAL A 1 84 ? 2.733 -3.550 7.053 1.00 89.50 84 VAL A C 1
ATOM 679 O O . VAL A 1 84 ? 1.663 -3.684 7.640 1.00 89.50 84 VAL A O 1
ATOM 682 N N . LEU A 1 85 ? 2.863 -3.824 5.751 1.00 90.44 85 LEU A N 1
ATOM 683 C CA . LEU A 1 85 ? 1.729 -4.221 4.924 1.00 90.44 85 LEU A CA 1
ATOM 684 C C . LE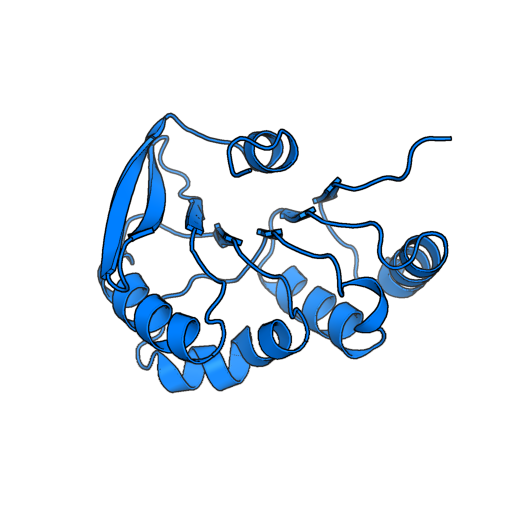U A 1 85 ? 1.089 -5.518 5.439 1.00 90.44 85 LEU A C 1
ATOM 686 O O . LEU A 1 85 ? -0.114 -5.699 5.259 1.00 90.44 85 LEU A O 1
ATOM 690 N N . LYS A 1 86 ? 1.843 -6.390 6.139 1.00 89.75 86 LYS A N 1
ATOM 691 C CA . LYS A 1 86 ? 1.352 -7.632 6.786 1.00 89.75 86 LYS A CA 1
ATOM 692 C C . LYS A 1 86 ? 0.213 -7.376 7.780 1.00 89.75 86 LYS A C 1
ATOM 694 O O . LYS A 1 86 ? -0.585 -8.276 8.018 1.00 89.75 86 LYS A O 1
ATOM 699 N N . LEU A 1 87 ? 0.100 -6.152 8.298 1.00 91.88 87 LEU A N 1
ATOM 700 C CA . LEU A 1 87 ? -0.967 -5.719 9.204 1.00 91.88 87 LEU A CA 1
ATOM 701 C C . LEU A 1 87 ? -2.263 -5.316 8.476 1.00 91.88 87 LEU A C 1
ATOM 703 O O . LEU A 1 87 ? -3.249 -4.986 9.126 1.00 91.88 87 LEU A O 1
ATOM 707 N N . LEU A 1 88 ? -2.283 -5.341 7.139 1.00 92.75 88 LEU A N 1
ATOM 708 C CA . LEU A 1 88 ? -3.388 -4.866 6.301 1.00 92.75 88 LEU A CA 1
ATOM 709 C C . LEU A 1 88 ? -4.050 -6.046 5.556 1.00 92.75 88 LEU A C 1
ATOM 711 O O . LEU A 1 88 ? -3.754 -6.305 4.384 1.00 92.75 88 LEU A O 1
ATOM 715 N N . PRO A 1 89 ? -4.963 -6.798 6.201 1.00 91.69 89 PRO A N 1
ATOM 716 C CA . PRO A 1 89 ? -5.451 -8.091 5.701 1.00 91.69 89 PRO A CA 1
ATOM 717 C C . PRO A 1 89 ? -6.340 -8.005 4.451 1.00 91.69 89 PRO A C 1
ATOM 719 O O . PRO A 1 89 ? -6.614 -9.028 3.811 1.00 91.69 89 PRO A O 1
ATOM 722 N N . ASN A 1 90 ? -6.831 -6.813 4.112 1.00 93.00 90 ASN A N 1
ATOM 723 C CA . ASN A 1 90 ? -7.704 -6.568 2.964 1.00 93.00 90 ASN A CA 1
ATOM 724 C C . ASN A 1 90 ? -7.057 -5.697 1.886 1.00 93.00 90 ASN A C 1
ATOM 726 O O . ASN A 1 90 ? -7.738 -5.303 0.942 1.00 93.00 90 ASN A O 1
ATOM 730 N N . LEU A 1 91 ? -5.746 -5.464 1.984 1.00 92.94 91 LEU A N 1
ATOM 731 C CA . LEU A 1 91 ? -5.004 -4.684 1.009 1.00 92.94 91 LEU A CA 1
ATOM 732 C C . LEU A 1 91 ? -5.032 -5.371 -0.364 1.00 92.94 91 LEU A C 1
ATOM 734 O O . LEU A 1 91 ? -4.568 -6.501 -0.530 1.00 92.94 91 LEU A O 1
ATOM 738 N N . THR A 1 92 ? -5.586 -4.676 -1.352 1.00 92.75 92 THR A N 1
ATOM 739 C CA . THR A 1 92 ? -5.719 -5.143 -2.740 1.00 92.75 92 THR A CA 1
ATOM 740 C C . THR A 1 92 ? -4.952 -4.274 -3.720 1.00 92.75 92 THR A C 1
ATOM 742 O O . THR A 1 92 ? -4.616 -4.739 -4.814 1.00 92.75 92 THR A O 1
ATOM 745 N N . SER A 1 93 ? -4.642 -3.035 -3.343 1.00 91.56 93 SER A N 1
ATOM 746 C CA . SER A 1 93 ? -3.948 -2.111 -4.219 1.00 91.56 93 SER A CA 1
ATOM 747 C C . SER A 1 93 ? -2.984 -1.185 -3.489 1.00 91.56 93 SER A C 1
ATOM 749 O O . SER A 1 93 ? -3.154 -0.879 -2.310 1.00 91.56 93 SER A O 1
ATOM 751 N N . LEU A 1 94 ? -1.954 -0.756 -4.215 1.00 89.88 94 LEU A N 1
ATOM 752 C CA . LEU A 1 94 ? -0.942 0.181 -3.743 1.00 89.88 94 LEU A CA 1
ATOM 753 C C . LEU A 1 94 ? -0.760 1.318 -4.742 1.00 89.88 94 LEU A C 1
ATOM 755 O O . LEU A 1 94 ? -0.917 1.115 -5.948 1.00 89.88 94 LEU A O 1
ATOM 759 N N . SER A 1 95 ? -0.365 2.487 -4.253 1.00 85.19 95 SER A N 1
ATOM 760 C CA . SER A 1 95 ? 0.243 3.520 -5.087 1.00 85.19 95 SER A CA 1
ATOM 761 C C . SER A 1 95 ? 1.634 3.883 -4.585 1.00 85.19 95 SER A C 1
ATOM 763 O O . SER A 1 95 ? 1.888 4.021 -3.388 1.00 85.19 95 SER A O 1
ATOM 765 N N . VAL A 1 96 ? 2.550 3.985 -5.540 1.00 83.25 96 VAL A N 1
ATOM 766 C CA . VAL A 1 96 ? 3.987 4.072 -5.327 1.00 83.25 96 VAL A CA 1
ATOM 767 C C . VAL A 1 96 ? 4.507 5.283 -6.086 1.00 83.25 96 VAL A C 1
ATOM 769 O O . VAL A 1 96 ? 4.201 5.438 -7.269 1.00 83.25 96 VAL A O 1
ATOM 772 N N . TYR A 1 97 ? 5.322 6.113 -5.442 1.00 76.12 97 TYR A N 1
ATOM 773 C CA . TYR A 1 97 ? 5.971 7.243 -6.109 1.00 76.12 97 TYR A CA 1
ATOM 774 C C . TYR A 1 97 ? 7.308 6.834 -6.733 1.00 76.12 97 TYR A C 1
ATOM 776 O O . TYR A 1 97 ? 8.066 6.071 -6.133 1.00 76.12 97 TYR A O 1
ATOM 784 N N . THR A 1 98 ? 7.610 7.304 -7.947 1.00 70.06 98 THR A N 1
ATOM 785 C CA . THR A 1 98 ? 8.787 6.861 -8.704 1.00 70.06 98 THR A CA 1
ATOM 786 C C . THR A 1 98 ? 9.317 7.809 -9.767 1.00 70.06 98 THR A C 1
ATOM 788 O O . THR A 1 98 ? 8.660 8.756 -10.172 1.00 70.06 98 THR A O 1
ATOM 791 N N . SER A 1 99 ? 10.508 7.502 -10.288 1.00 64.38 99 SER A N 1
ATOM 792 C CA . SER A 1 99 ? 11.022 8.037 -11.543 1.00 64.38 99 SER A CA 1
ATOM 793 C C . SER A 1 99 ? 10.983 6.992 -12.668 1.00 64.38 99 SER A C 1
ATOM 795 O O . SER A 1 99 ? 11.165 5.793 -12.449 1.00 64.38 99 SER A O 1
ATOM 797 N N . ALA A 1 100 ? 10.802 7.465 -13.906 1.00 58.59 100 ALA A N 1
ATOM 798 C CA . ALA A 1 100 ? 10.615 6.638 -15.106 1.00 58.59 100 ALA A CA 1
ATOM 799 C C . ALA A 1 100 ? 11.737 5.605 -15.377 1.00 58.59 100 ALA A C 1
ATOM 801 O O . ALA A 1 100 ? 11.524 4.621 -16.076 1.00 58.59 100 ALA A O 1
ATOM 802 N N . TYR A 1 101 ? 12.931 5.783 -14.804 1.00 60.19 101 TYR A N 1
ATOM 803 C CA . TYR A 1 101 ? 14.125 4.992 -15.131 1.00 60.19 101 TYR A CA 1
ATOM 804 C C . TYR A 1 101 ? 14.289 3.679 -14.346 1.00 60.19 101 TYR A C 1
ATOM 806 O O . TYR A 1 101 ? 15.266 2.962 -14.561 1.00 60.19 101 TYR A O 1
ATOM 814 N N . LYS A 1 102 ? 13.393 3.345 -13.408 1.00 63.50 102 LYS A N 1
ATOM 815 C CA . LYS A 1 102 ? 13.661 2.284 -12.412 1.00 63.50 102 LYS A CA 1
ATOM 816 C C . LYS A 1 102 ? 12.793 1.016 -12.533 1.00 63.50 102 LYS A C 1
ATOM 818 O O . LYS A 1 102 ? 12.840 0.160 -11.652 1.00 63.50 102 LYS A O 1
ATOM 823 N N . GLU A 1 103 ? 11.997 0.884 -13.594 1.00 65.44 103 GLU A N 1
ATOM 824 C CA . GLU A 1 103 ? 10.856 -0.047 -13.690 1.00 65.44 103 GLU A CA 1
ATOM 825 C C . GLU A 1 103 ? 11.205 -1.548 -13.618 1.00 65.44 103 GLU A C 1
ATOM 827 O O . GLU A 1 103 ? 10.490 -2.319 -12.982 1.00 65.44 103 GLU A O 1
ATOM 832 N N . LYS A 1 104 ? 12.313 -1.994 -14.230 1.00 65.88 104 LYS A N 1
ATOM 833 C CA . LYS A 1 104 ? 12.618 -3.435 -14.374 1.00 65.88 104 LYS A CA 1
ATOM 834 C C . LYS A 1 104 ? 12.694 -4.182 -13.033 1.00 65.88 104 LYS A C 1
ATOM 836 O O . LYS A 1 104 ? 12.352 -5.356 -12.966 1.00 65.88 104 LYS A O 1
ATOM 841 N N . ARG A 1 105 ? 13.110 -3.495 -11.965 1.00 72.81 105 ARG A N 1
ATOM 842 C CA . ARG A 1 105 ? 13.216 -4.054 -10.605 1.00 72.81 105 ARG A CA 1
ATOM 843 C C . ARG A 1 105 ? 11.874 -4.111 -9.866 1.00 72.81 105 ARG A C 1
ATOM 845 O O . ARG A 1 105 ? 11.750 -4.860 -8.904 1.00 72.81 105 ARG A O 1
ATOM 852 N N . THR A 1 106 ? 10.869 -3.365 -10.324 1.00 78.56 106 THR A N 1
ATOM 853 C CA . THR A 1 106 ? 9.528 -3.356 -9.730 1.00 78.56 106 THR A CA 1
ATOM 854 C C . THR A 1 106 ? 8.858 -4.719 -9.864 1.00 78.56 106 THR A C 1
ATOM 856 O O . THR A 1 106 ? 8.261 -5.197 -8.905 1.00 78.56 106 THR A O 1
ATOM 859 N N . ARG A 1 107 ? 9.000 -5.393 -11.013 1.00 82.25 107 ARG A N 1
ATOM 860 C CA . ARG A 1 107 ? 8.364 -6.699 -11.250 1.00 82.25 107 ARG A CA 1
ATOM 861 C C . ARG A 1 107 ? 8.777 -7.756 -10.218 1.00 82.25 107 ARG A C 1
ATOM 863 O O . ARG A 1 107 ? 7.914 -8.456 -9.697 1.00 82.25 107 ARG A O 1
ATOM 870 N N . ASP A 1 108 ? 10.063 -7.849 -9.886 1.00 84.25 108 ASP A N 1
ATOM 871 C CA . ASP A 1 108 ? 10.564 -8.842 -8.922 1.00 84.25 108 ASP A CA 1
ATOM 872 C C . ASP A 1 108 ? 10.037 -8.572 -7.504 1.00 84.25 108 ASP A C 1
ATOM 874 O O . ASP A 1 108 ? 9.616 -9.496 -6.801 1.00 84.25 108 ASP A O 1
ATOM 878 N N . ALA A 1 109 ? 9.982 -7.295 -7.108 1.00 86.38 109 ALA A N 1
ATOM 879 C CA . ALA A 1 109 ? 9.371 -6.875 -5.851 1.00 86.38 109 ALA A CA 1
ATOM 880 C C . ALA A 1 109 ? 7.874 -7.212 -5.803 1.00 86.38 109 ALA A C 1
ATOM 882 O O . ALA A 1 109 ? 7.406 -7.724 -4.790 1.00 86.38 109 ALA A O 1
ATOM 883 N N . LEU A 1 110 ? 7.136 -7.012 -6.900 1.00 88.44 110 LEU A N 1
ATOM 884 C CA . LEU A 1 110 ? 5.717 -7.370 -6.997 1.00 88.44 110 LEU A CA 1
ATOM 885 C C . LEU A 1 110 ? 5.480 -8.879 -6.883 1.00 88.44 110 LEU A C 1
ATOM 887 O O . LEU A 1 110 ? 4.547 -9.309 -6.200 1.00 88.44 110 LEU A O 1
ATOM 891 N N . ILE A 1 111 ? 6.329 -9.695 -7.514 1.00 87.50 111 ILE A N 1
ATOM 892 C CA . ILE A 1 111 ? 6.262 -11.155 -7.390 1.00 87.50 111 ILE A CA 1
ATOM 893 C C . ILE A 1 111 ? 6.456 -11.559 -5.928 1.00 87.50 111 ILE A C 1
ATOM 895 O O . ILE A 1 111 ? 5.640 -12.311 -5.395 1.00 87.50 111 ILE A O 1
ATOM 899 N N . TYR A 1 112 ? 7.487 -11.044 -5.253 1.00 88.19 112 TYR A N 1
ATOM 900 C CA . TYR A 1 112 ? 7.725 -11.375 -3.848 1.00 88.19 112 TYR A CA 1
ATOM 901 C C . TYR A 1 112 ? 6.597 -10.873 -2.937 1.00 88.19 112 TYR A C 1
ATOM 903 O O . TYR A 1 112 ? 6.051 -11.638 -2.143 1.00 88.19 112 TYR A O 1
ATOM 911 N N . LEU A 1 113 ? 6.172 -9.622 -3.115 1.00 87.81 113 LEU A N 1
ATOM 912 C CA . LEU A 1 113 ? 5.104 -9.011 -2.334 1.00 87.81 113 LEU A CA 1
ATOM 913 C C . LEU A 1 113 ? 3.777 -9.768 -2.483 1.00 87.81 113 LEU A C 1
ATOM 915 O O . LEU A 1 113 ? 3.065 -9.942 -1.500 1.00 87.81 113 LEU A O 1
ATOM 919 N N . SER A 1 114 ? 3.472 -10.298 -3.671 1.00 88.38 114 SER A N 1
ATOM 920 C CA . SER A 1 114 ? 2.258 -11.094 -3.908 1.00 88.38 114 SER A CA 1
ATOM 921 C C . SER A 1 114 ? 2.221 -12.428 -3.150 1.00 88.38 114 SER A C 1
ATOM 923 O O . SER A 1 114 ? 1.134 -12.933 -2.866 1.00 88.38 114 SER A O 1
ATOM 925 N N . LYS A 1 115 ? 3.385 -12.979 -2.769 1.00 87.06 115 LYS A N 1
ATOM 926 C CA . LYS A 1 115 ? 3.469 -14.170 -1.905 1.00 87.06 115 LYS A CA 1
ATOM 927 C C . LYS A 1 115 ? 3.079 -13.850 -0.463 1.00 87.06 115 LYS A C 1
ATOM 929 O O . LYS A 1 115 ? 2.507 -14.696 0.213 1.00 87.06 115 LYS A O 1
ATOM 934 N N . LEU A 1 116 ? 3.369 -12.630 -0.008 1.00 84.31 116 LEU A N 1
ATOM 935 C CA . LEU A 1 116 ? 3.024 -12.146 1.331 1.00 84.31 116 LEU A CA 1
ATOM 936 C C . LEU A 1 116 ? 1.601 -11.565 1.380 1.00 84.31 116 LEU A C 1
ATOM 938 O O . LEU A 1 116 ? 0.896 -11.713 2.374 1.00 84.31 116 LEU A O 1
ATOM 942 N N . HIS A 1 117 ? 1.155 -10.961 0.276 1.00 86.94 117 HIS A N 1
ATOM 943 C CA . HIS A 1 117 ? -0.141 -10.308 0.116 1.00 86.94 117 HIS A CA 1
ATOM 944 C C . HIS A 1 117 ? -0.919 -10.932 -1.036 1.00 86.94 117 HIS A C 1
ATOM 946 O O . HIS A 1 117 ? -1.015 -10.374 -2.129 1.00 86.94 117 HIS A O 1
ATOM 952 N N . HIS A 1 118 ? -1.525 -12.093 -0.788 1.00 88.00 118 HIS A N 1
ATOM 953 C CA . HIS A 1 118 ? -2.230 -12.850 -1.827 1.00 88.00 118 HIS A CA 1
ATOM 954 C C . HIS A 1 118 ? -3.381 -12.068 -2.488 1.00 88.00 118 HIS A C 1
ATOM 956 O O . HIS A 1 118 ? -3.676 -12.317 -3.658 1.00 88.00 118 HIS A O 1
ATOM 962 N N . LYS A 1 119 ? -3.994 -11.111 -1.774 1.00 91.19 119 LYS A N 1
ATOM 963 C CA . LYS A 1 119 ? -5.065 -10.236 -2.281 1.00 91.19 119 LYS A CA 1
ATOM 964 C C . LYS A 1 119 ? -4.568 -9.045 -3.102 1.00 91.19 119 LYS A C 1
ATOM 966 O O . LYS A 1 119 ? -5.393 -8.420 -3.765 1.00 91.19 119 LYS A O 1
ATOM 971 N N . LEU A 1 120 ? -3.268 -8.742 -3.084 1.00 91.19 120 LEU A N 1
ATOM 972 C CA . LEU A 1 120 ? -2.698 -7.636 -3.846 1.00 91.19 120 LEU A CA 1
ATOM 973 C C . LEU A 1 120 ? -2.818 -7.921 -5.347 1.00 91.19 120 LEU A C 1
ATOM 975 O O . LEU A 1 120 ? -2.352 -8.958 -5.834 1.00 91.19 120 LEU A O 1
ATOM 979 N N . ARG A 1 121 ? -3.462 -6.991 -6.057 1.00 91.88 121 ARG A N 1
ATOM 980 C CA . ARG A 1 121 ? -3.836 -7.115 -7.470 1.00 91.88 121 ARG A CA 1
ATOM 981 C C . ARG A 1 121 ? -3.456 -5.919 -8.325 1.00 91.88 121 ARG A C 1
ATOM 983 O O . ARG A 1 121 ? -3.293 -6.100 -9.521 1.00 91.88 121 ARG A O 1
ATOM 990 N N . LYS A 1 122 ? -3.343 -4.719 -7.756 1.00 91.12 122 LYS A N 1
ATOM 991 C CA . LYS A 1 122 ? -3.076 -3.495 -8.524 1.00 91.12 122 LYS A CA 1
ATOM 992 C C . LYS A 1 122 ? -1.967 -2.686 -7.862 1.00 91.12 122 LYS A C 1
ATOM 994 O O . LYS A 1 122 ? -2.031 -2.432 -6.663 1.00 91.12 122 LYS A O 1
ATOM 999 N N . VAL A 1 123 ? -0.959 -2.269 -8.617 1.00 88.81 123 VAL A N 1
ATOM 1000 C CA . VAL A 1 123 ? 0.075 -1.352 -8.125 1.00 88.81 123 VAL A CA 1
ATOM 1001 C C . VAL A 1 123 ? 0.257 -0.230 -9.124 1.00 88.81 123 VAL A C 1
ATOM 1003 O O . VAL A 1 123 ? 0.676 -0.451 -10.259 1.00 88.81 123 VAL A O 1
ATOM 1006 N N . TRP A 1 124 ? -0.064 0.980 -8.684 1.00 84.56 124 TRP A N 1
ATOM 1007 C CA . TRP A 1 124 ? 0.137 2.186 -9.464 1.00 84.56 124 TRP A CA 1
ATOM 1008 C C . TRP A 1 124 ? 1.477 2.820 -9.186 1.00 84.56 124 TRP A C 1
ATOM 1010 O O . TRP A 1 124 ? 1.913 2.926 -8.043 1.00 84.56 124 TRP A O 1
ATOM 1020 N N . LEU A 1 125 ? 2.109 3.262 -10.259 1.00 81.94 125 LEU A N 1
ATOM 1021 C CA . LEU A 1 125 ? 3.397 3.913 -10.244 1.00 81.94 125 LEU A CA 1
ATOM 1022 C C . LEU A 1 125 ? 3.190 5.341 -10.733 1.00 81.94 125 LEU A C 1
ATOM 1024 O O . LEU A 1 125 ? 2.944 5.580 -11.918 1.00 81.94 125 LEU A O 1
ATOM 1028 N N . TYR A 1 126 ? 3.300 6.275 -9.798 1.00 73.69 126 TYR A N 1
ATOM 1029 C CA . TYR A 1 126 ? 3.324 7.699 -10.073 1.00 73.69 126 TYR A CA 1
ATOM 1030 C C . TYR A 1 126 ? 4.701 8.089 -10.570 1.00 73.69 126 TYR A C 1
ATOM 1032 O O . TYR A 1 126 ? 5.671 8.018 -9.820 1.00 73.69 126 TYR A O 1
ATOM 1040 N N . THR A 1 127 ? 4.779 8.517 -11.823 1.00 67.81 127 THR A N 1
ATOM 1041 C CA . THR A 1 127 ? 5.955 9.184 -12.376 1.00 67.81 127 THR A CA 1
ATOM 1042 C C . THR A 1 127 ? 5.652 10.667 -12.587 1.00 67.81 127 THR A C 1
ATOM 1044 O O . THR A 1 127 ? 4.513 11.000 -12.900 1.00 67.81 127 THR A O 1
ATOM 1047 N N . PRO A 1 128 ? 6.657 11.556 -12.520 1.00 62.56 128 PRO A N 1
ATOM 1048 C CA . PRO A 1 128 ? 6.533 12.940 -12.986 1.00 62.56 128 PRO A CA 1
ATOM 1049 C C . PRO A 1 128 ? 6.229 13.077 -14.493 1.00 62.56 128 PRO A C 1
ATOM 1051 O O . PRO A 1 128 ? 5.903 14.165 -14.955 1.00 62.56 128 PRO A O 1
ATOM 1054 N N . ASP A 1 129 ? 6.380 11.998 -15.271 1.00 63.00 129 ASP A N 1
ATOM 1055 C CA . ASP A 1 129 ? 5.953 11.909 -16.675 1.00 63.00 129 ASP A CA 1
ATOM 1056 C C . ASP A 1 129 ? 4.409 11.834 -16.739 1.00 63.00 129 ASP A C 1
ATOM 1058 O O . ASP A 1 129 ? 3.813 11.154 -15.900 1.00 63.00 129 ASP A O 1
ATOM 1062 N N . PRO A 1 130 ? 3.743 12.483 -17.717 1.00 61.72 130 PRO A N 1
ATOM 1063 C CA . PRO A 1 130 ? 2.286 12.416 -17.904 1.00 61.72 130 PRO A CA 1
ATOM 1064 C C . PRO A 1 130 ? 1.717 10.997 -18.094 1.00 61.72 130 PRO A C 1
ATOM 1066 O O . PRO A 1 130 ? 0.498 10.816 -18.083 1.00 61.72 130 PRO A O 1
ATOM 1069 N N . ARG A 1 131 ? 2.561 9.983 -18.292 1.00 66.81 131 ARG A N 1
ATOM 1070 C CA . ARG A 1 131 ? 2.150 8.579 -18.370 1.00 66.81 131 ARG A CA 1
ATOM 1071 C C . ARG A 1 131 ? 2.224 7.921 -17.001 1.00 66.81 131 ARG A C 1
ATOM 1073 O O . ARG A 1 131 ? 3.305 7.733 -16.459 1.00 66.81 131 ARG A O 1
ATOM 1080 N N . CYS A 1 132 ? 1.083 7.489 -16.475 1.00 73.62 132 CYS A N 1
ATOM 1081 C CA . CYS A 1 132 ? 1.062 6.636 -15.292 1.00 73.62 132 CYS A CA 1
ATOM 1082 C C . CYS A 1 132 ? 1.207 5.168 -15.709 1.00 73.62 132 CYS A C 1
ATOM 1084 O O . CYS A 1 132 ? 0.654 4.733 -16.724 1.00 73.62 132 CYS A O 1
ATOM 1086 N N . LEU A 1 133 ? 1.933 4.389 -14.907 1.00 81.56 133 LEU A N 1
ATOM 1087 C CA . LEU A 1 133 ? 2.064 2.948 -15.111 1.00 81.56 133 LEU A CA 1
ATOM 1088 C C . LEU A 1 133 ? 1.225 2.210 -14.075 1.00 81.56 133 LEU A C 1
ATOM 1090 O O . LEU A 1 133 ? 1.295 2.490 -12.878 1.00 81.56 133 LEU A O 1
ATOM 1094 N N . LEU A 1 134 ? 0.447 1.242 -14.539 1.00 86.00 134 LEU A N 1
ATOM 1095 C CA . LEU A 1 134 ? -0.316 0.340 -13.695 1.00 86.00 134 LEU A CA 1
ATOM 1096 C C . LEU A 1 134 ? 0.188 -1.081 -13.918 1.00 86.00 134 LEU A C 1
ATOM 1098 O O . LEU A 1 134 ? 0.230 -1.571 -15.046 1.00 86.00 134 LEU A O 1
ATOM 1102 N N . TRP A 1 135 ? 0.549 -1.734 -12.823 1.00 89.25 135 TRP A N 1
ATOM 1103 C CA . TRP A 1 135 ? 0.734 -3.173 -12.782 1.00 89.25 135 TRP A CA 1
ATOM 1104 C C . TRP A 1 135 ? -0.547 -3.817 -12.269 1.00 89.25 135 TRP A C 1
ATOM 1106 O O . TRP A 1 135 ? -1.014 -3.474 -11.182 1.00 89.25 135 TRP A O 1
ATOM 1116 N N . GLU A 1 136 ? -1.105 -4.752 -13.030 1.00 91.06 136 GLU A N 1
ATOM 1117 C CA . GLU A 1 136 ? -2.266 -5.549 -12.628 1.00 91.06 136 GLU A CA 1
ATOM 1118 C C . GLU A 1 136 ? -1.893 -7.024 -12.574 1.00 91.06 136 GLU A C 1
ATOM 1120 O O . GLU A 1 136 ? -1.088 -7.505 -13.370 1.00 91.06 136 GLU A O 1
ATOM 1125 N N . ARG A 1 137 ? -2.462 -7.744 -11.610 1.00 90.81 137 ARG A N 1
ATOM 1126 C CA . ARG A 1 137 ? -2.252 -9.177 -11.455 1.00 90.81 137 ARG A CA 1
ATOM 1127 C C . ARG A 1 137 ? -3.468 -9.945 -11.953 1.00 90.81 137 ARG A C 1
ATOM 1129 O O . ARG A 1 137 ? -4.517 -9.908 -11.309 1.00 90.81 137 ARG A O 1
ATOM 1136 N N . HIS A 1 138 ? -3.271 -10.705 -13.022 1.00 87.19 138 HIS A N 1
ATOM 1137 C CA . HIS A 1 138 ? -4.258 -11.602 -13.627 1.00 87.19 138 HIS A CA 1
ATOM 1138 C C . HIS A 1 138 ? -3.703 -13.025 -13.594 1.00 87.19 138 HIS A C 1
ATOM 1140 O O . HIS A 1 138 ? -2.543 -13.241 -13.931 1.00 87.19 138 HIS A O 1
ATOM 1146 N N . ASP A 1 139 ? -4.478 -13.981 -13.078 1.00 83.94 139 ASP A N 1
ATOM 1147 C CA . ASP A 1 139 ? -4.097 -15.404 -12.998 1.00 83.94 139 ASP A CA 1
ATOM 1148 C C . ASP A 1 139 ? -2.701 -15.681 -12.400 1.00 83.94 139 ASP A C 1
ATOM 1150 O O . ASP A 1 139 ? -2.010 -16.636 -12.743 1.00 83.94 139 ASP A O 1
ATOM 1154 N N . GLY A 1 140 ? -2.267 -14.830 -11.463 1.00 81.81 140 GLY A N 1
ATOM 1155 C CA . GLY A 1 140 ? -0.962 -14.954 -10.807 1.00 81.81 140 GLY A CA 1
ATOM 1156 C C . GLY A 1 140 ? 0.206 -14.299 -11.549 1.00 81.81 140 GLY A C 1
ATOM 1157 O O . GLY A 1 140 ? 1.283 -14.184 -10.964 1.00 81.81 140 GLY A O 1
ATOM 1158 N N . ALA A 1 141 ? 0.000 -13.809 -12.770 1.00 87.31 141 ALA A N 1
ATOM 1159 C CA . ALA A 1 141 ? 0.980 -13.046 -13.528 1.00 87.31 141 ALA A CA 1
ATOM 1160 C C . ALA A 1 141 ? 0.760 -11.538 -13.358 1.00 87.31 141 ALA A C 1
ATOM 1162 O O . ALA A 1 141 ? -0.369 -11.069 -13.267 1.00 87.31 141 ALA A O 1
ATOM 1163 N N . TRP A 1 142 ? 1.856 -10.780 -13.307 1.00 90.62 142 TRP A N 1
ATOM 1164 C CA . TRP A 1 142 ? 1.828 -9.319 -13.296 1.00 90.62 142 TRP A CA 1
ATOM 1165 C C . TRP A 1 142 ? 1.991 -8.782 -14.717 1.00 90.62 142 TRP A C 1
ATOM 1167 O O . TRP A 1 142 ? 2.999 -9.064 -15.371 1.00 90.62 142 TRP A O 1
ATOM 1177 N N . GLU A 1 143 ? 1.029 -7.978 -15.154 1.00 90.50 143 GLU A N 1
ATOM 1178 C CA . GLU A 1 143 ? 0.985 -7.325 -16.458 1.00 90.50 143 GLU A CA 1
ATOM 1179 C C . GLU A 1 143 ? 1.074 -5.808 -16.304 1.00 90.50 143 GLU A C 1
ATOM 1181 O O . GLU A 1 143 ? 0.507 -5.225 -15.378 1.00 90.50 143 GLU A O 1
ATOM 1186 N N . ARG A 1 144 ? 1.800 -5.165 -17.220 1.00 87.56 144 ARG A N 1
ATOM 1187 C CA . ARG A 1 144 ? 2.020 -3.718 -17.228 1.00 87.56 144 ARG A CA 1
ATOM 1188 C C . ARG A 1 144 ? 1.136 -3.063 -18.280 1.00 87.56 144 ARG A C 1
ATOM 1190 O O . ARG A 1 144 ? 1.219 -3.420 -19.454 1.00 87.56 144 ARG A O 1
ATOM 1197 N N . ARG A 1 145 ? 0.407 -2.021 -17.887 1.00 85.94 145 ARG A N 1
ATOM 1198 C CA . ARG A 1 145 ? -0.330 -1.133 -18.795 1.00 85.94 145 ARG A CA 1
ATOM 1199 C C . ARG A 1 145 ? -0.009 0.332 -18.523 1.00 85.94 145 ARG A C 1
ATOM 1201 O O . ARG A 1 145 ? 0.149 0.751 -17.377 1.00 85.94 145 ARG A O 1
ATOM 1208 N N . GLU A 1 146 ? 0.067 1.109 -19.593 1.00 83.44 146 GLU A N 1
ATOM 1209 C CA . GLU A 1 146 ? 0.102 2.569 -19.521 1.00 83.44 146 GLU A CA 1
ATOM 1210 C C . GLU A 1 146 ? -1.329 3.091 -19.401 1.00 83.44 146 GLU A C 1
ATOM 1212 O O . GLU A 1 146 ? -2.243 2.593 -20.062 1.00 83.44 146 GLU A O 1
ATOM 1217 N N . VAL A 1 147 ? -1.536 4.074 -18.530 1.00 76.69 147 VAL A N 1
ATOM 1218 C CA . VAL A 1 147 ? -2.821 4.758 -18.372 1.00 76.69 147 VAL A CA 1
ATOM 1219 C C . VAL A 1 147 ? -2.610 6.264 -18.474 1.00 76.69 147 VAL A C 1
ATOM 1221 O O . VAL A 1 147 ? -1.551 6.787 -18.116 1.00 76.69 147 VAL A O 1
ATOM 1224 N N . SER A 1 148 ? -3.619 6.963 -18.997 1.00 67.75 148 SER A N 1
ATOM 1225 C CA . SER A 1 148 ? -3.645 8.427 -19.024 1.00 67.75 148 SER A CA 1
ATOM 1226 C C . SER A 1 148 ? -3.479 8.976 -17.608 1.00 67.75 148 SER A C 1
ATOM 1228 O O . SER A 1 148 ? -4.064 8.407 -16.685 1.00 67.75 148 SER A O 1
ATOM 1230 N N . SER A 1 149 ? -2.696 10.052 -17.461 1.00 59.88 149 SER A N 1
ATOM 1231 C CA . SER A 1 149 ? -2.328 10.675 -16.183 1.00 59.88 149 SER A CA 1
ATOM 1232 C C . SER A 1 149 ? -3.449 10.599 -15.144 1.00 59.88 149 SER A C 1
ATOM 1234 O O . SER A 1 149 ? -4.511 11.195 -15.328 1.00 59.88 149 SER A O 1
ATOM 1236 N N . SER A 1 150 ? -3.198 9.881 -14.056 1.00 59.03 150 SER A N 1
ATOM 1237 C CA . SER A 1 150 ? -4.081 9.809 -12.897 1.00 59.03 150 SER A CA 1
ATOM 1238 C C . SER A 1 150 ? -3.395 10.514 -11.741 1.00 59.03 150 SER A C 1
ATOM 1240 O O . SER A 1 150 ? -2.264 10.179 -11.414 1.00 59.03 150 SER A O 1
ATOM 1242 N N . SER A 1 151 ? -4.065 11.471 -11.118 1.00 65.56 151 SER A N 1
ATOM 1243 C CA . SER A 1 151 ? -3.661 12.096 -9.857 1.00 65.56 151 SER A CA 1
ATOM 1244 C C . SER A 1 151 ? -3.963 11.170 -8.670 1.00 65.56 151 SER A C 1
ATOM 1246 O O . SER A 1 151 ? -4.732 10.217 -8.799 1.00 65.56 151 SER A O 1
ATOM 1248 N N . SER A 1 152 ? -3.398 11.424 -7.487 1.00 64.06 152 SER A N 1
ATOM 1249 C CA . SER A 1 152 ? -3.810 10.756 -6.230 1.00 64.06 152 SER A CA 1
ATOM 1250 C C . SER A 1 152 ? -5.317 10.902 -5.953 1.00 64.06 152 SER A C 1
ATOM 1252 O O . SER A 1 152 ? -5.953 10.048 -5.328 1.00 64.06 152 SER A O 1
ATOM 1254 N N . TRP A 1 153 ? -5.927 11.947 -6.510 1.00 62.03 153 TRP A N 1
ATOM 1255 C CA . TRP A 1 153 ? -7.360 12.197 -6.449 1.00 62.03 153 TRP A CA 1
ATOM 1256 C C . TRP A 1 153 ? -8.197 11.168 -7.223 1.00 62.03 153 TRP A C 1
ATOM 1258 O O . TRP A 1 153 ? -9.305 10.831 -6.806 1.00 62.03 153 TRP A O 1
ATOM 1268 N N .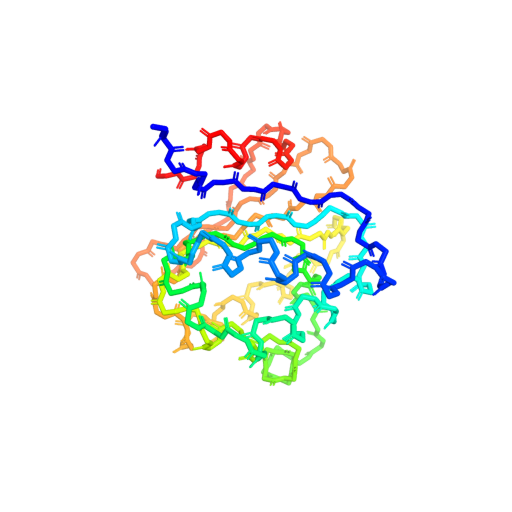 ASP A 1 154 ? -7.669 10.616 -8.315 1.00 64.88 154 ASP A N 1
ATOM 1269 C CA . ASP A 1 154 ? -8.361 9.627 -9.154 1.00 64.88 154 ASP A CA 1
ATOM 1270 C C . ASP A 1 154 ? -8.481 8.265 -8.456 1.00 64.88 154 ASP A C 1
ATOM 1272 O O . ASP A 1 154 ? -9.502 7.578 -8.550 1.00 64.88 154 ASP A O 1
ATOM 1276 N N . ILE A 1 155 ? -7.484 7.934 -7.638 1.00 61.56 155 ILE A N 1
ATOM 1277 C CA . ILE A 1 155 ? -7.508 6.789 -6.724 1.00 61.56 155 ILE A CA 1
ATOM 1278 C C . ILE A 1 155 ? -8.595 6.973 -5.665 1.00 61.56 155 ILE A C 1
ATOM 1280 O O . ILE A 1 155 ? -9.425 6.093 -5.443 1.00 61.56 155 ILE A O 1
ATOM 1284 N N . THR A 1 156 ? -8.631 8.152 -5.043 1.00 57.81 156 THR A N 1
ATOM 1285 C CA . THR A 1 156 ? -9.642 8.519 -4.044 1.00 57.81 156 THR A CA 1
ATOM 1286 C C . THR A 1 156 ? -11.052 8.534 -4.652 1.00 57.81 156 THR A C 1
ATOM 1288 O O . THR A 1 156 ? -12.043 8.277 -3.967 1.00 57.81 156 THR A O 1
ATOM 1291 N N . ARG A 1 157 ? -11.187 8.751 -5.963 1.00 61.34 157 ARG A N 1
ATOM 1292 C CA . ARG A 1 157 ? -12.465 8.644 -6.685 1.00 61.34 157 ARG A CA 1
ATOM 1293 C C . ARG A 1 157 ? -12.875 7.213 -7.027 1.00 61.34 157 ARG A C 1
ATOM 1295 O O . ARG A 1 157 ? -14.042 7.002 -7.340 1.00 61.34 157 ARG A O 1
ATOM 1302 N N . GLY A 1 158 ? -12.004 6.224 -6.832 1.00 58.53 158 GLY A N 1
ATOM 1303 C CA . GLY A 1 158 ? -12.353 4.811 -6.993 1.00 58.53 158 GLY A CA 1
ATOM 1304 C C . GLY A 1 158 ? -12.184 4.300 -8.415 1.00 58.53 158 GLY A C 1
ATOM 1305 O O . GLY A 1 158 ? -12.817 3.321 -8.780 1.00 58.53 158 GLY A O 1
ATOM 1306 N N . ILE A 1 159 ? -11.299 4.906 -9.213 1.00 61.88 159 ILE A N 1
ATOM 1307 C CA . ILE A 1 159 ? -10.905 4.347 -10.521 1.00 61.88 159 ILE A CA 1
ATOM 1308 C C . ILE A 1 159 ? -10.267 2.940 -10.377 1.00 61.88 159 ILE A C 1
ATOM 1310 O O . ILE A 1 159 ? -10.090 2.229 -11.365 1.00 61.88 159 ILE A O 1
ATOM 1314 N N . LEU A 1 160 ? -9.957 2.512 -9.145 1.00 56.25 160 LEU A N 1
ATOM 1315 C CA . LEU A 1 160 ? -9.432 1.186 -8.805 1.00 56.25 160 LEU A CA 1
ATOM 1316 C C . LEU A 1 160 ? -10.423 0.159 -8.302 1.00 56.25 160 LEU A C 1
ATOM 1318 O O . LEU A 1 160 ? -9.993 -0.997 -8.195 1.00 56.25 160 LEU A O 1
ATOM 1322 N N . ASP A 1 161 ? -11.631 0.561 -7.916 1.00 56.78 161 ASP A N 1
ATOM 1323 C CA . ASP A 1 161 ? -12.580 -0.392 -7.334 1.00 56.78 161 ASP A CA 1
ATOM 1324 C C . ASP A 1 161 ? -12.858 -1.558 -8.301 1.00 56.78 161 ASP A C 1
ATOM 1326 O O . ASP A 1 161 ? -12.852 -1.344 -9.539 1.00 56.78 161 ASP A O 1
#

pLDDT: mean 79.22, std 10.53, range [56.25, 93.0]

Radius of gyration: 15.05 Å; chains: 1; bounding box: 42×33×38 Å

Foldseek 3Di:
DDADAEDEDEDDDLVCLVVVLVVLVVRAPRYQYYEYDDDLVVLVSVLVSCVVCLRRQQNHQEYYPQEDQDDPDLVCCCVPRVVSCLSHLNHAEYEYEDEPPRPVRNQVNVLVVCVSHVNHAWYWYDYPPQWIWIWGADPSHTDIDIDGRDDPVNVSVPPPD